Protein AF-A0A0A0R3W9-F1 (afdb_monomer_lite)

Foldseek 3Di:
DQDPVVLVVCQVPQQQPQDVNGGDHDDDDPDDDQVNCVVVVNHDPDPPPPDPDDPDDDDDDDDDDDDDDDDDDDDDDDDPPVDPDDPDDDDDDDPDDD

Secondary structure (DSSP, 8-s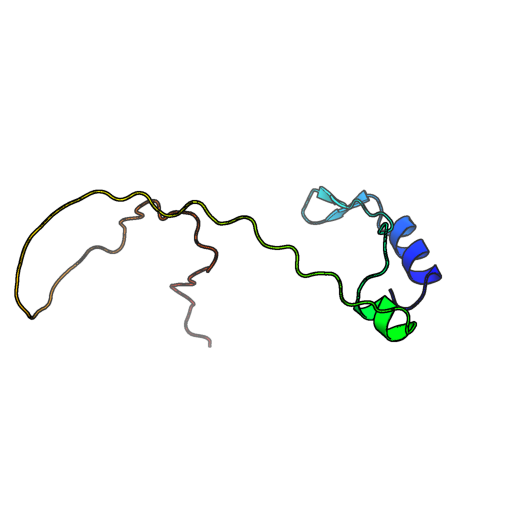tate):
--SHHHHHHHHHHSTT-EETTEE------SS--HHHHHHTT---PPP---PPPPPPPPP-----------------S---------SS-----PPPP-

Organism: NCBI:txid1564272

Structure (mmCIF, N/CA/C/O backbone):
data_AF-A0A0A0R3W9-F1
#
_entry.id   AF-A0A0A0R3W9-F1
#
loop_
_atom_site.group_PDB
_atom_site.id
_atom_site.type_symbol
_atom_site.label_atom_id
_atom_site.label_alt_id
_atom_site.label_comp_id
_atom_site.label_asym_id
_atom_site.label_entity_id
_atom_site.label_seq_id
_atom_site.pdbx_PDB_ins_code
_atom_site.Cartn_x
_atom_site.Cartn_y
_atom_site.Cartn_z
_atom_site.occupancy
_atom_site.B_iso_or_equiv
_atom_site.auth_seq_id
_atom_site.auth_comp_id
_atom_site.auth_asym_id
_atom_site.auth_atom_id
_atom_site.pdbx_PDB_model_num
ATOM 1 N N . PHE A 1 1 ? 1.184 0.146 0.843 1.00 92.06 1 PHE A N 1
ATOM 2 C CA . PHE A 1 1 ? 1.875 1.355 0.352 1.00 92.06 1 PHE A CA 1
ATOM 3 C C . PHE A 1 1 ? 1.338 2.573 1.082 1.00 92.06 1 PHE A C 1
ATOM 5 O O . PHE A 1 1 ? 0.187 2.532 1.504 1.00 92.06 1 PHE A O 1
ATOM 12 N N . LYS A 1 2 ? 2.158 3.618 1.256 1.00 91.50 2 LYS A N 1
ATOM 13 C CA . LYS A 1 2 ? 1.712 4.901 1.826 1.00 91.50 2 LYS A CA 1
ATOM 14 C C . LYS A 1 2 ? 0.789 5.646 0.854 1.00 91.50 2 LYS A C 1
ATOM 16 O O . LYS A 1 2 ? -0.231 6.177 1.272 1.00 91.50 2 LYS A O 1
ATOM 21 N N . GLU A 1 3 ? 1.117 5.602 -0.436 1.00 94.00 3 GLU A N 1
ATOM 22 C CA . GLU A 1 3 ? 0.365 6.245 -1.516 1.00 94.00 3 GLU A CA 1
ATOM 23 C C . GLU A 1 3 ? -0.200 5.218 -2.504 1.00 94.00 3 GLU A C 1
ATOM 25 O O . GLU A 1 3 ? 0.384 4.152 -2.729 1.00 94.00 3 GLU A O 1
ATOM 30 N N . ILE A 1 4 ? -1.339 5.554 -3.116 1.00 93.94 4 ILE A N 1
ATOM 31 C CA . ILE A 1 4 ? -2.041 4.682 -4.070 1.00 93.94 4 ILE A CA 1
ATOM 32 C C . ILE A 1 4 ? -1.254 4.568 -5.382 1.00 93.94 4 ILE A C 1
ATOM 34 O O . ILE A 1 4 ? -1.140 3.474 -5.927 1.00 93.94 4 ILE A O 1
ATOM 38 N N . GLY A 1 5 ? -0.650 5.663 -5.859 1.00 97.19 5 GLY A N 1
ATOM 39 C CA . GLY A 1 5 ? 0.143 5.663 -7.094 1.00 97.19 5 GLY A CA 1
ATOM 40 C C . GLY A 1 5 ? 1.307 4.670 -7.048 1.00 97.19 5 GLY A C 1
ATOM 41 O O . GLY A 1 5 ? 1.502 3.899 -7.987 1.00 97.19 5 GLY A O 1
ATOM 42 N N . SER A 1 6 ? 2.019 4.605 -5.919 1.00 96.62 6 SER A N 1
ATOM 43 C CA . SER A 1 6 ? 3.097 3.631 -5.715 1.00 96.62 6 SER A CA 1
ATOM 44 C C . SER A 1 6 ? 2.591 2.185 -5.740 1.00 96.62 6 SER A C 1
ATOM 46 O O . SER A 1 6 ? 3.268 1.316 -6.285 1.00 96.62 6 SER A O 1
ATOM 48 N N . ALA A 1 7 ? 1.396 1.924 -5.193 1.00 96.25 7 ALA A N 1
ATOM 49 C CA . ALA A 1 7 ? 0.777 0.598 -5.240 1.00 96.25 7 ALA A CA 1
ATOM 50 C C . ALA A 1 7 ? 0.440 0.177 -6.677 1.00 96.25 7 ALA A C 1
ATOM 52 O O . ALA A 1 7 ? 0.727 -0.951 -7.074 1.00 96.25 7 ALA A O 1
ATOM 53 N N . SER A 1 8 ? -0.124 1.099 -7.463 1.00 97.69 8 SER A N 1
ATOM 54 C CA . SER A 1 8 ? -0.448 0.876 -8.875 1.00 97.69 8 SER A CA 1
ATOM 55 C C . SER A 1 8 ? 0.795 0.619 -9.722 1.00 97.69 8 SER A C 1
ATOM 57 O O . SER A 1 8 ? 0.766 -0.233 -10.611 1.00 97.69 8 SER A O 1
ATOM 59 N N . ASN A 1 9 ? 1.888 1.335 -9.440 1.00 97.88 9 ASN A N 1
ATOM 60 C CA . ASN A 1 9 ? 3.168 1.111 -10.104 1.00 97.88 9 ASN A CA 1
ATOM 61 C C . ASN A 1 9 ? 3.688 -0.303 -9.814 1.00 97.88 9 ASN A C 1
ATOM 63 O O . ASN A 1 9 ? 3.923 -1.062 -10.746 1.00 97.88 9 ASN A O 1
ATOM 67 N N . ALA A 1 10 ? 3.763 -0.688 -8.535 1.00 96.94 10 ALA A N 1
ATOM 68 C CA . ALA A 1 10 ? 4.223 -2.016 -8.127 1.00 96.94 10 ALA A CA 1
ATOM 69 C C . ALA A 1 10 ? 3.383 -3.150 -8.737 1.00 96.94 10 ALA A C 1
ATOM 71 O O . ALA A 1 10 ? 3.936 -4.142 -9.204 1.00 96.94 10 ALA A O 1
ATOM 72 N N . LEU A 1 11 ? 2.054 -2.992 -8.786 1.00 96.88 11 LEU A N 1
ATOM 73 C CA . LEU A 1 11 ? 1.172 -3.975 -9.415 1.00 96.88 11 LEU A CA 1
ATOM 74 C C . LEU A 1 11 ? 1.523 -4.184 -10.889 1.00 96.88 11 LEU A C 1
ATOM 76 O O . LEU A 1 11 ? 1.529 -5.320 -11.343 1.00 96.88 11 LEU A O 1
ATOM 80 N N . ARG A 1 12 ? 1.803 -3.115 -11.640 1.00 96.44 12 ARG A N 1
ATOM 81 C CA . ARG A 1 12 ? 2.128 -3.216 -13.070 1.00 96.44 12 ARG A CA 1
ATOM 82 C C . ARG A 1 12 ? 3.537 -3.734 -13.320 1.00 96.44 12 ARG A C 1
ATOM 84 O O . ARG A 1 12 ? 3.715 -4.556 -14.208 1.00 96.44 12 ARG A O 1
ATOM 91 N N . THR A 1 13 ? 4.523 -3.253 -12.569 1.00 96.69 13 THR A N 1
ATOM 92 C CA . THR A 1 13 ? 5.938 -3.551 -12.834 1.00 96.69 13 THR A CA 1
ATOM 93 C C . THR A 1 13 ? 6.361 -4.927 -12.343 1.00 96.69 13 THR A C 1
ATOM 95 O O . THR A 1 13 ? 7.231 -5.541 -12.950 1.00 96.69 13 THR A O 1
ATOM 98 N N . MET A 1 14 ? 5.754 -5.427 -11.265 1.00 96.31 14 MET A N 1
ATOM 99 C CA . MET A 1 14 ? 6.145 -6.696 -10.643 1.00 96.31 14 MET A CA 1
ATOM 100 C C . MET A 1 14 ? 5.205 -7.857 -10.984 1.00 96.31 14 MET A C 1
ATOM 102 O O . MET A 1 14 ? 5.378 -8.963 -10.469 1.00 96.31 14 MET A O 1
ATOM 106 N N . GLN A 1 15 ? 4.204 -7.643 -11.842 1.00 96.88 15 GLN A N 1
ATOM 107 C CA . GLN A 1 15 ? 3.317 -8.727 -12.247 1.00 96.88 15 GLN A CA 1
ATOM 108 C C . GLN A 1 15 ? 4.077 -9.767 -13.069 1.00 96.88 15 GLN A C 1
ATOM 110 O O . GLN A 1 15 ? 4.715 -9.445 -14.065 1.00 96.88 15 GLN A O 1
ATOM 115 N N . GLY A 1 16 ? 3.982 -11.031 -12.663 1.00 95.44 16 GLY A N 1
ATOM 116 C CA . GLY A 1 16 ? 4.672 -12.136 -13.323 1.00 95.44 16 GLY A CA 1
ATOM 117 C C . GLY A 1 16 ? 6.179 -12.172 -13.072 1.00 95.44 16 GLY A C 1
ATOM 118 O O . GLY A 1 16 ? 6.845 -13.039 -13.632 1.00 95.44 16 GLY A O 1
ATOM 119 N N . PHE A 1 17 ? 6.716 -11.285 -12.224 1.00 96.56 17 PHE A N 1
ATOM 120 C CA . PHE A 1 17 ? 8.136 -11.281 -11.881 1.00 96.56 17 PHE A CA 1
ATOM 121 C C . PHE A 1 17 ? 8.542 -12.637 -11.269 1.00 96.56 17 PHE A C 1
ATOM 123 O O . PHE A 1 17 ? 7.866 -13.089 -10.335 1.00 96.56 17 PHE A O 1
ATOM 130 N N . PRO A 1 18 ? 9.602 -13.305 -11.765 1.00 96.69 18 PRO A N 1
ATOM 131 C CA . PRO A 1 18 ? 10.069 -14.567 -11.201 1.00 96.69 18 PRO A CA 1
ATOM 132 C C . PRO A 1 18 ? 10.529 -14.389 -9.751 1.00 96.69 18 PRO A C 1
ATOM 134 O O . PRO A 1 18 ? 11.488 -13.677 -9.466 1.00 96.69 18 PRO A O 1
ATOM 137 N N . PHE A 1 19 ? 9.842 -15.046 -8.824 1.00 96.25 19 PHE A N 1
ATOM 138 C CA . PHE A 1 19 ? 10.139 -15.004 -7.401 1.00 96.25 19 PHE A CA 1
ATOM 139 C C . PHE A 1 19 ? 10.184 -16.427 -6.856 1.00 96.25 19 PHE A C 1
ATOM 141 O O . PHE A 1 19 ? 9.160 -17.109 -6.823 1.00 96.25 19 PHE A O 1
ATOM 148 N N . TYR A 1 20 ? 11.380 -16.878 -6.468 1.00 95.88 20 TYR A N 1
ATOM 149 C CA . TYR A 1 20 ? 11.638 -18.271 -6.079 1.00 95.88 20 TYR A CA 1
ATOM 150 C C . TYR A 1 20 ? 11.077 -19.270 -7.104 1.00 95.88 20 TYR A C 1
ATOM 152 O O . TYR A 1 20 ? 10.218 -20.095 -6.787 1.00 95.88 20 TYR A O 1
ATOM 160 N N . ASP A 1 21 ? 11.505 -19.109 -8.361 1.00 93.94 21 ASP A N 1
ATOM 161 C CA . ASP A 1 21 ? 11.132 -19.960 -9.501 1.00 93.94 21 ASP A CA 1
ATOM 162 C C . ASP A 1 21 ? 9.620 -20.039 -9.785 1.00 93.94 21 ASP A C 1
ATOM 164 O O . ASP A 1 21 ? 9.141 -20.930 -10.489 1.00 93.94 21 ASP A O 1
ATOM 168 N N . LYS A 1 22 ? 8.838 -19.085 -9.258 1.00 97.00 22 LYS A N 1
ATOM 169 C CA . LYS A 1 22 ? 7.392 -18.969 -9.482 1.00 97.00 22 LYS A CA 1
ATOM 170 C C . LYS A 1 22 ? 7.018 -17.541 -9.889 1.00 97.00 22 LYS A C 1
ATOM 172 O O . LYS A 1 22 ? 7.504 -16.588 -9.284 1.00 97.00 22 LYS A O 1
ATOM 177 N N . PRO A 1 23 ? 6.134 -17.347 -10.884 1.00 97.12 23 PRO A N 1
ATOM 178 C CA . PRO A 1 23 ? 5.716 -16.008 -11.285 1.00 97.12 23 PRO A CA 1
ATOM 179 C C . PRO A 1 23 ? 4.869 -15.353 -10.186 1.00 97.12 23 PRO A C 1
ATOM 181 O O . PRO A 1 23 ? 3.840 -15.896 -9.768 1.00 97.12 23 PRO A O 1
ATOM 184 N N . MET A 1 24 ? 5.279 -14.168 -9.734 1.00 97.56 24 MET A N 1
ATOM 185 C CA . MET A 1 24 ? 4.561 -13.397 -8.722 1.00 97.56 24 MET A CA 1
ATOM 186 C C . MET A 1 24 ? 3.208 -12.917 -9.264 1.00 97.56 24 MET A C 1
ATOM 188 O O . MET A 1 24 ? 3.114 -12.405 -10.377 1.00 97.56 24 MET A O 1
ATOM 192 N N . ARG A 1 25 ? 2.143 -13.072 -8.470 1.00 96.75 25 ARG A N 1
ATOM 193 C CA . ARG A 1 25 ? 0.798 -12.581 -8.802 1.00 96.75 25 ARG A CA 1
ATOM 194 C C . ARG A 1 25 ? 0.349 -11.563 -7.769 1.00 96.75 25 ARG A C 1
ATOM 196 O O . ARG A 1 25 ? 0.207 -11.894 -6.594 1.00 96.75 25 ARG A O 1
ATOM 203 N N . ILE A 1 26 ? 0.103 -10.342 -8.220 1.00 96.56 26 ILE A N 1
ATOM 204 C CA . ILE A 1 26 ? -0.234 -9.199 -7.376 1.00 96.56 26 ILE A CA 1
ATOM 205 C C . ILE A 1 26 ? -1.635 -8.705 -7.743 1.00 96.56 26 ILE A C 1
ATOM 207 O O . ILE A 1 26 ? -2.015 -8.666 -8.913 1.00 96.56 26 ILE A O 1
ATOM 211 N N . ALA A 1 27 ? -2.412 -8.332 -6.728 1.00 97.06 27 ALA A N 1
ATOM 212 C CA . ALA A 1 27 ? -3.736 -7.738 -6.869 1.00 97.06 27 ALA A CA 1
ATOM 213 C C . ALA A 1 27 ? -3.977 -6.719 -5.750 1.00 97.06 27 ALA A C 1
ATOM 215 O O . ALA A 1 27 ? -3.341 -6.777 -4.695 1.00 97.06 27 ALA A O 1
ATOM 216 N N . TYR A 1 28 ? -4.926 -5.805 -5.958 1.00 96.75 28 TYR A N 1
ATOM 217 C CA . TYR A 1 28 ? -5.405 -4.949 -4.876 1.00 96.75 28 TYR A CA 1
ATOM 218 C C . TYR A 1 28 ? -6.138 -5.771 -3.817 1.00 96.75 28 TYR A C 1
ATOM 220 O O . TYR A 1 28 ? -6.857 -6.727 -4.122 1.00 96.75 28 TYR A O 1
ATOM 228 N N . SER A 1 29 ? -5.987 -5.370 -2.558 1.00 95.31 29 SER A N 1
ATOM 229 C CA . SER A 1 29 ? -6.817 -5.904 -1.489 1.00 95.31 29 SER A CA 1
ATOM 230 C C . SER A 1 29 ? -8.238 -5.352 -1.601 1.00 95.31 29 SER A C 1
ATOM 232 O O . SER A 1 29 ? -8.462 -4.222 -2.026 1.00 95.31 29 SER A O 1
ATOM 234 N N . LYS A 1 30 ? -9.219 -6.148 -1.168 1.00 94.00 30 LYS A N 1
ATOM 235 C CA . LYS A 1 30 ? -10.628 -5.722 -1.112 1.00 94.00 30 LYS A CA 1
ATOM 236 C C . LYS A 1 30 ? -10.890 -4.673 -0.025 1.00 94.00 30 LYS A C 1
ATOM 238 O O . LYS A 1 30 ? -11.908 -3.996 -0.052 1.00 94.00 30 LYS A O 1
ATOM 243 N N . SER A 1 31 ? -9.998 -4.586 0.956 1.00 92.31 31 SER A N 1
A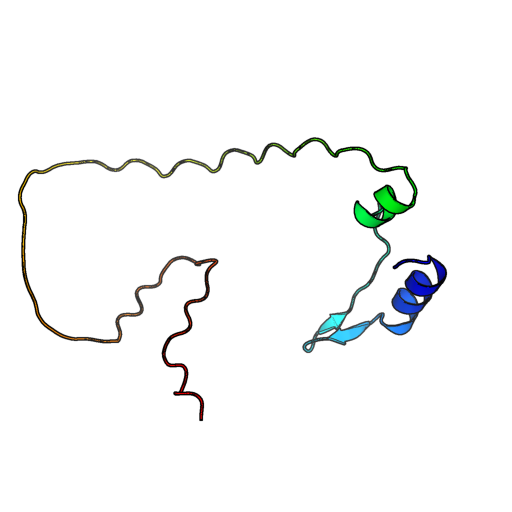TOM 244 C CA . SER A 1 31 ? -10.091 -3.682 2.099 1.00 92.31 31 SER A CA 1
ATOM 245 C C . SER A 1 31 ? -8.720 -3.116 2.439 1.00 92.31 31 SER A C 1
ATOM 247 O O . SER A 1 31 ? -7.700 -3.770 2.194 1.00 92.31 31 SER A O 1
ATOM 249 N N . ASP A 1 32 ? -8.700 -1.960 3.093 1.00 92.06 32 ASP A N 1
ATOM 250 C CA . ASP A 1 32 ? -7.475 -1.387 3.643 1.00 92.06 32 ASP A CA 1
ATOM 251 C C . ASP A 1 32 ? -6.921 -2.248 4.796 1.00 92.06 32 ASP A C 1
ATOM 253 O O . ASP A 1 32 ? -7.647 -2.960 5.504 1.00 92.06 32 ASP A O 1
ATOM 257 N N . SER A 1 33 ? -5.600 -2.209 4.974 1.00 93.12 33 SER A N 1
ATOM 258 C CA . SER A 1 33 ? -4.945 -2.810 6.136 1.00 93.12 33 SER A CA 1
ATOM 259 C C . SER A 1 33 ? -5.120 -1.921 7.366 1.00 93.12 33 SER A C 1
ATOM 261 O O . SER A 1 33 ? -5.316 -0.713 7.252 1.00 93.12 33 SER A O 1
ATOM 263 N N . ASP A 1 34 ? -5.011 -2.503 8.559 1.00 91.62 34 ASP A N 1
ATOM 264 C CA . ASP A 1 34 ? -5.260 -1.773 9.808 1.00 91.62 34 ASP A CA 1
ATOM 265 C C . ASP A 1 34 ? -4.315 -0.583 10.000 1.00 91.62 34 ASP A C 1
ATOM 267 O O . ASP A 1 34 ? -4.728 0.451 10.511 1.00 91.62 34 ASP A O 1
ATOM 271 N N . ILE A 1 35 ? -3.064 -0.686 9.542 1.00 92.75 35 ILE A N 1
ATOM 272 C CA . ILE A 1 35 ? -2.106 0.427 9.586 1.00 92.75 35 ILE A CA 1
ATOM 273 C C . ILE A 1 35 ? -2.576 1.571 8.680 1.00 92.75 35 ILE A C 1
ATOM 275 O O . ILE A 1 35 ? -2.595 2.722 9.106 1.00 92.75 35 ILE A O 1
ATOM 279 N N . VAL A 1 36 ? -3.005 1.263 7.452 1.00 92.81 36 VAL A N 1
ATOM 280 C CA . VAL A 1 36 ? -3.518 2.272 6.512 1.00 92.81 36 VAL A CA 1
ATOM 281 C C . VAL A 1 36 ? -4.812 2.894 7.042 1.00 92.81 36 VAL A C 1
ATOM 283 O O . VAL A 1 36 ? -4.971 4.109 6.982 1.00 92.81 36 VAL A O 1
ATOM 286 N N . ALA A 1 37 ? -5.703 2.094 7.629 1.00 93.25 37 ALA A N 1
ATOM 287 C CA . ALA A 1 37 ? -6.940 2.580 8.232 1.00 93.25 37 ALA A CA 1
ATOM 288 C C . ALA A 1 37 ? -6.686 3.470 9.462 1.00 93.25 37 ALA A C 1
ATOM 290 O O . ALA A 1 37 ? -7.366 4.478 9.635 1.00 93.25 37 ALA A O 1
ATOM 291 N N . LYS A 1 38 ? -5.687 3.148 10.296 1.00 93.31 38 LYS A N 1
ATOM 292 C CA . LYS A 1 38 ? -5.274 3.994 11.431 1.00 93.31 38 LYS A CA 1
ATOM 293 C C . LYS A 1 38 ? -4.721 5.333 10.956 1.00 93.31 38 LYS A C 1
ATOM 295 O O . LYS A 1 38 ? -5.119 6.362 11.484 1.00 93.31 38 LYS A O 1
ATOM 300 N N . LEU A 1 39 ? -3.872 5.325 9.926 1.00 92.44 39 LEU A N 1
ATOM 301 C CA . LEU A 1 39 ? -3.333 6.550 9.326 1.00 92.44 39 LEU A CA 1
ATOM 302 C C . LEU A 1 39 ? -4.429 7.434 8.715 1.00 92.44 39 LEU A C 1
ATOM 304 O O . LEU A 1 39 ? -4.350 8.653 8.802 1.00 92.44 39 LEU A O 1
ATOM 308 N N . LYS A 1 40 ? -5.460 6.825 8.119 1.00 90.75 40 LYS A N 1
ATOM 309 C CA . LYS A 1 40 ? -6.622 7.536 7.563 1.00 90.75 40 LYS A CA 1
ATOM 310 C C . LYS A 1 40 ? -7.673 7.926 8.614 1.00 90.75 40 LYS A C 1
ATOM 312 O O . LYS A 1 40 ? -8.637 8.595 8.265 1.00 90.75 40 LYS A O 1
ATOM 317 N N . GLY A 1 41 ? -7.542 7.477 9.866 1.00 92.06 41 GLY A N 1
ATOM 318 C CA . GLY A 1 41 ? -8.548 7.687 10.916 1.00 92.06 41 GLY A CA 1
ATOM 319 C C . GLY A 1 41 ? -9.850 6.891 10.733 1.00 92.06 41 GLY A C 1
ATOM 320 O O . GLY A 1 41 ? -10.831 7.154 11.417 1.00 92.06 41 GLY A O 1
ATOM 321 N N . THR A 1 42 ? -9.882 5.907 9.831 1.00 91.12 42 THR A N 1
ATOM 322 C CA . THR A 1 42 ? -11.068 5.080 9.530 1.00 91.12 42 THR A CA 1
ATOM 323 C C . THR A 1 42 ? -11.032 3.707 10.206 1.00 91.12 42 THR A C 1
ATOM 325 O O . THR A 1 42 ? -11.881 2.854 9.937 1.00 91.12 42 THR A O 1
ATOM 328 N N . TYR A 1 43 ? -10.045 3.467 11.076 1.00 90.88 43 TYR A N 1
ATOM 329 C CA . TYR A 1 43 ? -9.868 2.191 11.761 1.00 90.88 43 TYR A CA 1
ATOM 330 C C . TYR A 1 43 ? -11.063 1.859 12.660 1.00 90.88 43 TYR A C 1
ATOM 332 O O . TYR A 1 43 ? -11.409 2.608 13.570 1.00 90.88 43 TYR A O 1
ATOM 340 N N . LYS A 1 44 ? -11.651 0.686 12.427 1.00 88.25 44 LYS A N 1
ATOM 341 C CA . LYS A 1 44 ? -12.632 0.056 13.311 1.00 88.25 44 LYS A CA 1
ATOM 342 C C . LYS A 1 44 ? -12.053 -1.266 13.789 1.00 88.25 44 LYS A C 1
ATOM 344 O O . LYS A 1 44 ? -11.510 -2.020 12.979 1.00 88.25 44 LYS A O 1
ATOM 349 N N . GLU A 1 45 ? -12.166 -1.548 15.085 1.00 85.44 45 GLU A N 1
ATOM 350 C CA . GLU A 1 45 ? -11.730 -2.833 15.627 1.00 85.44 45 GLU A CA 1
ATOM 351 C C . GLU A 1 45 ? -12.544 -3.948 14.966 1.00 85.44 45 GLU A C 1
ATOM 353 O O . GLU A 1 45 ? -13.772 -4.001 15.067 1.00 85.44 45 GLU A O 1
ATOM 358 N N . ARG A 1 46 ? -11.858 -4.822 14.222 1.00 80.19 46 ARG A N 1
ATOM 359 C CA . ARG A 1 46 ? -12.516 -5.976 13.613 1.00 80.19 46 ARG A CA 1
ATOM 360 C C . ARG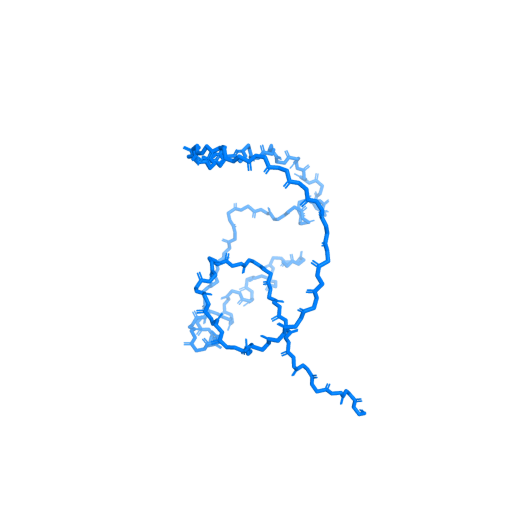 A 1 46 ? -12.918 -6.918 14.747 1.00 80.19 46 ARG A C 1
ATOM 362 O O . ARG A 1 46 ? -12.060 -7.225 15.579 1.00 80.19 46 ARG A O 1
ATOM 369 N N . PRO A 1 47 ? -14.165 -7.421 14.780 1.00 77.50 47 PRO A N 1
ATOM 370 C CA . PRO A 1 47 ? -14.559 -8.390 15.790 1.00 77.50 47 PRO A CA 1
ATOM 371 C C . PRO A 1 47 ? -13.585 -9.567 15.741 1.00 77.50 47 PRO A C 1
ATOM 373 O O . PRO A 1 47 ? -13.284 -10.087 14.659 1.00 77.50 47 PRO A O 1
ATOM 376 N N . LYS A 1 48 ? -13.055 -9.963 16.905 1.00 71.56 48 LYS A N 1
ATOM 377 C CA . LYS A 1 48 ? -12.170 -11.126 17.009 1.00 71.56 48 LYS A CA 1
ATOM 378 C C . LYS A 1 48 ? -12.926 -12.309 16.419 1.00 71.56 48 LYS A C 1
ATOM 380 O O . LYS A 1 48 ? -13.923 -12.745 16.989 1.00 71.56 48 LYS A O 1
ATOM 385 N N . LYS A 1 49 ? -12.476 -12.812 15.264 1.00 68.69 49 LYS A N 1
ATOM 386 C CA . LYS A 1 49 ? -13.002 -14.064 14.722 1.00 68.69 49 LYS A CA 1
ATOM 387 C C . LYS A 1 49 ? -12.786 -15.113 15.805 1.00 68.69 49 LYS A C 1
ATOM 389 O O . LYS A 1 49 ? -11.639 -15.432 16.121 1.00 68.69 49 LYS A O 1
ATOM 394 N N . VAL A 1 50 ? -13.877 -15.584 16.407 1.00 64.81 50 VAL A N 1
ATOM 395 C CA . VAL A 1 50 ? -13.851 -16.711 17.335 1.00 64.81 50 VAL A CA 1
ATOM 396 C C . VAL A 1 50 ? -13.234 -17.852 16.544 1.00 64.81 50 VAL A C 1
ATOM 398 O O . VAL A 1 50 ? -13.793 -18.287 15.536 1.00 64.81 50 VAL A O 1
ATOM 401 N N . LYS A 1 51 ? -12.016 -18.254 16.919 1.00 63.28 51 LYS A N 1
ATOM 402 C CA . LYS A 1 51 ? -11.398 -19.436 16.326 1.00 63.28 51 LYS A CA 1
ATOM 403 C C . LYS A 1 51 ? -12.374 -20.584 16.603 1.00 63.28 51 LYS A C 1
ATOM 405 O O . LYS A 1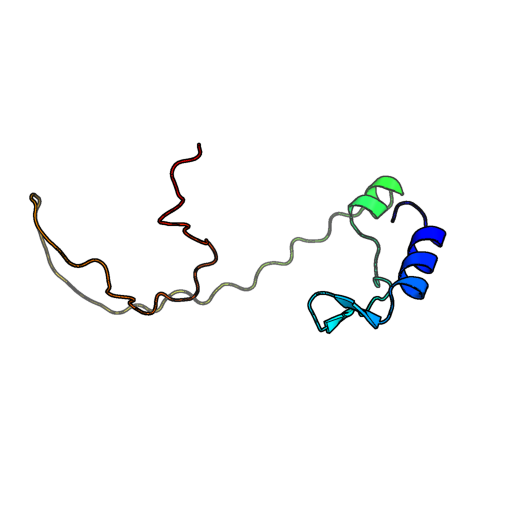 51 ? -12.715 -20.761 17.775 1.00 63.28 51 LYS A O 1
ATOM 410 N N . PRO A 1 52 ? -12.857 -21.317 15.585 1.00 67.62 52 PRO A N 1
ATOM 411 C CA . PRO A 1 52 ? -13.642 -22.512 15.851 1.00 67.62 52 PRO A CA 1
ATOM 412 C C . PRO A 1 52 ? -12.827 -23.416 16.790 1.00 67.62 52 PRO A C 1
ATOM 414 O O . PRO A 1 52 ? -11.594 -23.458 16.661 1.00 67.62 52 PRO A O 1
ATOM 417 N N . PRO A 1 53 ? -13.470 -24.057 17.781 1.00 61.78 53 PRO A N 1
ATOM 418 C CA . PRO A 1 53 ? -12.769 -24.885 18.748 1.00 61.78 53 PRO A CA 1
ATOM 419 C C . PRO A 1 53 ? -11.957 -25.935 17.992 1.00 61.78 53 PRO A C 1
ATOM 421 O O . PRO A 1 53 ? -12.485 -26.651 17.141 1.00 61.78 53 PRO A O 1
ATOM 424 N N . LYS A 1 54 ? -10.652 -25.999 18.280 1.00 63.62 54 LYS A N 1
ATOM 425 C CA . LYS A 1 54 ? -9.840 -27.150 17.883 1.00 63.62 54 LYS A CA 1
ATOM 426 C C . LYS A 1 54 ? -10.530 -28.390 18.475 1.00 63.62 54 LYS A C 1
ATOM 428 O O . LYS A 1 54 ? -10.812 -28.351 19.675 1.00 63.62 54 LYS A O 1
ATOM 433 N N . PRO A 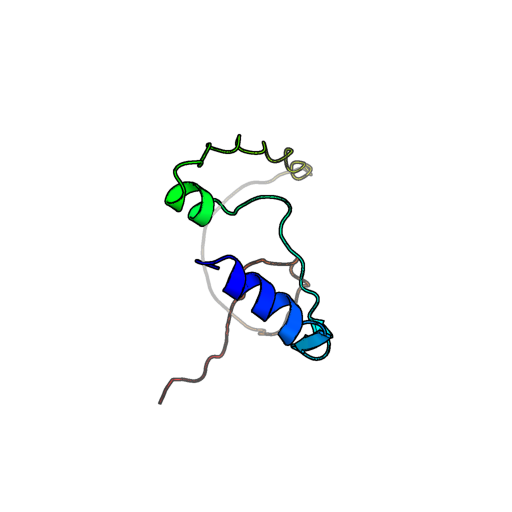1 55 ? -10.830 -29.444 17.697 1.00 49.50 55 PRO A N 1
ATOM 434 C CA . PRO A 1 55 ? -11.317 -30.690 18.275 1.00 49.50 55 PRO A CA 1
ATOM 435 C C . PRO A 1 55 ? -10.288 -31.170 19.307 1.00 49.50 55 PRO A C 1
ATOM 437 O O . PRO A 1 55 ? -9.089 -31.215 19.025 1.00 49.50 55 PRO A O 1
ATOM 440 N N . ALA A 1 56 ? -10.752 -31.403 20.535 1.00 51.62 56 ALA A N 1
ATOM 441 C CA . ALA A 1 56 ? -9.928 -31.856 21.646 1.00 51.62 56 ALA A CA 1
ATOM 442 C C . ALA A 1 56 ? -9.291 -33.226 21.325 1.00 51.62 56 ALA A C 1
ATOM 444 O O . ALA A 1 56 ? -9.915 -34.026 20.623 1.00 51.62 56 ALA A O 1
ATOM 445 N N . PRO A 1 57 ? -8.070 -33.507 21.819 1.00 49.84 57 PRO A N 1
ATOM 446 C CA . PRO A 1 57 ? -7.421 -34.797 21.633 1.00 49.84 57 PRO A CA 1
ATOM 447 C C . PRO A 1 57 ? -8.244 -35.880 22.337 1.00 49.84 57 PRO A C 1
ATOM 449 O O . PRO A 1 57 ? -8.588 -35.751 23.513 1.00 49.84 57 PRO A O 1
ATOM 452 N N . GLY A 1 58 ? -8.597 -36.913 21.574 1.00 41.91 58 GLY A N 1
ATOM 453 C CA . GLY A 1 58 ? -9.337 -38.073 22.046 1.00 41.91 58 GLY A CA 1
ATOM 454 C C . GLY A 1 58 ? -8.591 -38.808 23.154 1.00 41.91 58 GLY A C 1
ATOM 455 O O . GLY A 1 58 ? -7.374 -38.963 23.128 1.00 41.91 58 GLY A O 1
ATOM 456 N N . VAL A 1 59 ? -9.379 -39.215 24.135 1.00 47.19 59 VAL A N 1
ATOM 457 C CA . VAL A 1 59 ? -9.037 -39.974 25.328 1.00 47.19 59 VAL A CA 1
ATOM 458 C C . VAL A 1 59 ? -8.760 -41.424 24.931 1.00 47.19 59 VAL A C 1
ATOM 460 O O . VAL A 1 59 ? -9.667 -42.072 24.419 1.00 47.19 59 VAL A O 1
ATOM 463 N N . GLU A 1 60 ? -7.578 -41.956 25.241 1.00 42.19 60 GLU A N 1
ATOM 464 C CA . GLU A 1 60 ? -7.419 -43.392 25.490 1.00 42.19 60 GLU A CA 1
ATOM 465 C C . GLU A 1 60 ? -6.723 -43.626 26.843 1.00 42.19 60 GLU A C 1
ATOM 467 O O . GLU A 1 60 ? -5.683 -43.061 27.174 1.00 42.19 60 GLU A O 1
ATOM 472 N N . GLU A 1 61 ? -7.437 -44.406 27.650 1.00 43.50 61 GLU A N 1
ATOM 473 C CA . GLU A 1 61 ? -7.186 -44.956 28.985 1.00 43.50 61 GLU A CA 1
ATOM 474 C C . GLU A 1 61 ? -5.871 -45.783 29.056 1.00 43.50 61 GLU A C 1
ATOM 476 O O . GLU A 1 61 ? -5.384 -46.214 28.024 1.00 43.50 61 GLU A O 1
ATOM 481 N N . LYS A 1 62 ? -5.209 -46.158 30.166 1.00 36.88 62 LYS A N 1
ATOM 482 C CA . LYS A 1 62 ? -5.501 -46.362 31.604 1.00 36.88 62 LYS A CA 1
ATOM 483 C C . LYS A 1 62 ? -4.148 -46.690 32.303 1.00 36.88 62 LYS A C 1
ATOM 485 O O . LYS A 1 62 ? -3.346 -47.366 31.678 1.00 36.88 62 LYS A O 1
ATOM 490 N N . LYS A 1 63 ? -3.994 -46.334 33.599 1.00 33.31 63 LYS A N 1
ATOM 491 C CA . LYS A 1 63 ? -3.204 -46.997 34.696 1.00 33.31 63 LYS A CA 1
ATOM 492 C C . LYS A 1 63 ? -1.712 -47.369 34.443 1.00 33.31 63 LYS A C 1
ATOM 494 O O . LYS A 1 63 ? -1.386 -48.004 33.465 1.00 33.31 63 LYS A O 1
ATOM 499 N N . ASP A 1 64 ? -0.721 -47.105 35.304 1.00 37.72 64 ASP A N 1
ATOM 500 C CA . ASP A 1 64 ? -0.630 -47.377 36.746 1.00 37.72 64 ASP A CA 1
ATOM 501 C C . ASP A 1 64 ? 0.622 -46.699 37.390 1.00 37.72 64 ASP A C 1
ATOM 503 O O . ASP A 1 64 ? 1.665 -46.523 36.773 1.00 37.72 64 ASP A O 1
ATOM 507 N N . LYS A 1 65 ? 0.467 -46.341 38.671 1.00 36.69 65 LYS A N 1
ATOM 508 C CA . LYS A 1 65 ? 1.410 -46.121 39.801 1.00 36.69 65 LYS A CA 1
ATOM 509 C C . LYS A 1 65 ? 2.966 -46.070 39.656 1.00 36.69 65 LYS A C 1
ATOM 511 O O . LYS A 1 65 ? 3.613 -47.065 39.373 1.00 36.69 65 LYS A O 1
ATOM 516 N N . LYS A 1 66 ? 3.501 -45.025 40.332 1.00 37.00 66 LYS A N 1
ATOM 517 C CA . LYS A 1 66 ? 4.618 -44.960 41.336 1.00 37.00 66 LYS A CA 1
ATOM 518 C C . LYS A 1 66 ? 6.118 -44.902 40.918 1.00 37.00 66 LYS A C 1
ATOM 520 O O . LYS A 1 66 ? 6.674 -45.869 40.431 1.00 37.00 66 LYS A O 1
ATOM 525 N N . LYS A 1 67 ? 6.765 -43.862 41.498 1.00 33.50 67 LYS A N 1
ATOM 526 C CA . LYS A 1 67 ? 8.145 -43.716 42.059 1.00 33.50 67 LYS A CA 1
ATOM 527 C C . LYS A 1 67 ? 9.320 -43.238 41.156 1.00 33.50 67 LYS A C 1
ATOM 529 O O . LYS A 1 67 ? 9.682 -43.875 40.184 1.00 33.50 67 LYS A O 1
ATOM 534 N N . LYS A 1 68 ? 9.937 -42.126 41.614 1.00 34.97 68 LYS A N 1
ATOM 535 C CA . LYS A 1 68 ? 11.325 -41.592 41.430 1.00 34.97 68 LYS A CA 1
ATOM 536 C C . LYS A 1 68 ? 12.440 -42.670 41.553 1.00 34.97 68 LYS A C 1
ATOM 538 O O . LYS A 1 68 ? 12.142 -43.678 42.191 1.00 34.97 68 LYS A O 1
ATOM 543 N N . PRO A 1 69 ? 13.749 -42.352 41.346 1.00 55.69 69 PRO A N 1
ATOM 544 C CA . PRO A 1 69 ? 14.464 -41.475 40.383 1.00 55.69 69 PRO A CA 1
ATOM 545 C C . PRO A 1 69 ? 15.721 -42.180 39.759 1.00 55.69 69 PRO A C 1
ATOM 547 O O . PRO A 1 69 ? 15.949 -43.342 40.060 1.00 55.69 69 PRO A O 1
ATOM 550 N N . SER A 1 70 ? 16.551 -41.427 39.001 1.00 32.47 70 SER A N 1
ATOM 551 C CA . SER A 1 70 ? 17.952 -41.712 38.557 1.00 32.47 70 SER A CA 1
ATOM 552 C C . SER A 1 70 ? 18.134 -42.887 37.564 1.00 32.47 70 SER A C 1
ATOM 554 O O . SER A 1 70 ? 17.291 -43.763 37.496 1.00 32.47 70 SER A O 1
ATOM 556 N N . ASN A 1 71 ? 19.140 -43.007 36.694 1.00 32.22 71 ASN A N 1
ATOM 557 C CA . ASN A 1 71 ? 20.341 -42.265 36.302 1.00 32.22 71 ASN A CA 1
ATOM 558 C C . ASN A 1 71 ? 20.737 -42.779 34.890 1.00 32.22 71 ASN A C 1
ATOM 560 O O . ASN A 1 71 ? 20.392 -43.907 34.564 1.00 32.22 71 ASN A O 1
ATOM 564 N N . ALA A 1 72 ? 21.486 -41.964 34.144 1.00 37.69 72 ALA A N 1
ATOM 565 C CA . ALA A 1 72 ? 22.538 -42.290 33.166 1.00 37.69 72 ALA A CA 1
ATOM 566 C C . ALA A 1 72 ? 22.417 -43.433 32.114 1.00 37.69 72 ALA A C 1
ATOM 568 O O . ALA A 1 72 ? 22.094 -44.576 32.402 1.00 37.69 72 ALA A O 1
ATOM 569 N N . GLU A 1 73 ? 22.916 -43.066 30.923 1.00 31.72 73 GLU A N 1
ATOM 570 C CA . GLU A 1 73 ? 23.676 -43.858 29.935 1.00 31.72 73 GLU A CA 1
ATOM 571 C C . GLU A 1 73 ? 23.023 -44.358 28.626 1.00 31.72 73 GLU A C 1
ATOM 573 O O . GLU A 1 73 ? 22.297 -45.342 28.563 1.00 31.72 73 GLU A O 1
ATOM 578 N N . ASN A 1 74 ? 23.506 -43.698 27.562 1.00 39.31 74 ASN A N 1
ATOM 579 C CA . ASN A 1 74 ? 24.0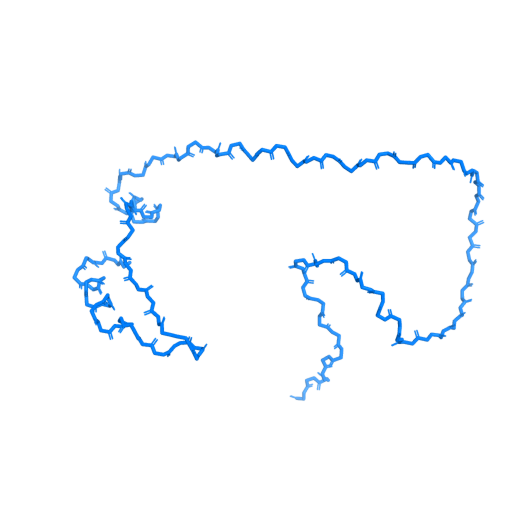27 -44.231 26.300 1.00 39.31 74 ASN A CA 1
ATOM 580 C C . ASN A 1 74 ? 23.113 -44.447 25.073 1.00 39.31 74 ASN A C 1
ATOM 582 O O . ASN A 1 74 ? 22.383 -45.418 24.939 1.00 39.31 74 ASN A O 1
ATOM 586 N N . ALA A 1 75 ? 23.374 -43.554 24.105 1.00 38.50 75 ALA A N 1
ATOM 587 C CA . ALA A 1 75 ? 23.742 -43.838 22.713 1.00 38.50 75 ALA A CA 1
ATOM 588 C C . ALA A 1 75 ? 22.664 -44.332 21.728 1.00 38.50 75 ALA A C 1
ATOM 590 O O . ALA A 1 75 ? 22.461 -45.528 21.568 1.00 38.50 75 ALA A O 1
ATOM 591 N N . ASN A 1 76 ? 22.106 -43.405 20.931 1.00 44.66 76 ASN A N 1
ATOM 592 C CA . ASN A 1 76 ? 22.272 -43.402 19.462 1.00 44.66 76 ASN A CA 1
ATOM 593 C C . ASN A 1 76 ? 21.671 -42.117 18.838 1.00 44.66 76 ASN A C 1
ATOM 595 O O . ASN A 1 76 ? 20.519 -41.802 19.138 1.00 44.66 76 ASN A O 1
ATOM 599 N N . PRO A 1 77 ? 22.370 -41.371 17.959 1.00 48.97 77 PRO A N 1
ATOM 600 C CA . PRO A 1 77 ? 21.931 -40.048 17.514 1.00 48.97 77 PRO A CA 1
ATOM 601 C C . PRO A 1 77 ? 21.165 -40.075 16.181 1.00 48.97 77 PRO A C 1
ATOM 603 O O . PRO A 1 77 ? 21.385 -39.200 15.348 1.00 48.97 77 PRO A O 1
ATOM 606 N N . ASN A 1 78 ? 20.323 -41.081 15.907 1.00 54.00 78 ASN A N 1
ATOM 607 C CA . ASN A 1 78 ? 19.644 -41.107 14.604 1.00 54.00 78 ASN A CA 1
ATOM 608 C C . ASN A 1 78 ? 18.339 -41.911 14.525 1.00 54.00 78 ASN A C 1
ATOM 610 O O . ASN A 1 78 ? 18.132 -42.704 13.609 1.00 54.00 78 ASN A O 1
ATOM 614 N N . THR A 1 79 ? 17.419 -41.692 15.460 1.00 52.88 79 THR A N 1
ATOM 615 C CA . THR A 1 79 ? 16.022 -42.090 15.259 1.00 52.88 79 THR A CA 1
ATOM 616 C C . THR A 1 79 ? 15.205 -40.857 14.883 1.00 52.88 79 THR A C 1
ATOM 618 O O . THR A 1 79 ? 14.616 -40.186 15.729 1.00 52.88 79 THR A O 1
ATOM 621 N N . GLN A 1 80 ? 15.160 -40.552 13.581 1.00 61.72 80 GLN A N 1
ATOM 622 C CA . GLN A 1 80 ? 14.095 -39.725 13.009 1.00 61.72 80 GLN A CA 1
ATOM 623 C C . GLN A 1 80 ? 12.776 -40.493 13.161 1.00 61.72 80 GLN A C 1
ATOM 625 O O . GLN A 1 80 ? 12.305 -41.175 12.258 1.00 61.72 80 GLN A O 1
ATOM 630 N N . THR A 1 81 ? 12.204 -40.430 14.359 1.00 59.09 81 THR A N 1
ATOM 631 C CA . THR A 1 81 ? 10.771 -40.640 14.534 1.00 59.09 81 THR A CA 1
ATOM 632 C C . THR A 1 81 ? 10.095 -39.527 13.742 1.00 59.09 81 THR A C 1
ATOM 634 O O . THR A 1 81 ? 10.473 -38.368 13.913 1.00 59.09 81 THR A O 1
ATOM 637 N N . GLU A 1 82 ? 9.183 -39.858 12.821 1.00 63.69 82 GLU A N 1
ATOM 638 C CA . GLU A 1 82 ? 8.390 -38.860 12.094 1.00 63.69 82 GLU A CA 1
ATOM 639 C C . GLU A 1 82 ? 7.584 -38.047 13.111 1.00 63.69 82 GLU A C 1
ATOM 641 O O . GLU A 1 82 ? 6.483 -38.406 13.528 1.00 63.69 82 GLU A O 1
ATOM 646 N N . GLN A 1 83 ? 8.199 -36.965 13.579 1.00 60.53 83 GLN A N 1
ATOM 647 C CA . GLN A 1 83 ? 7.579 -36.009 14.466 1.00 60.53 83 GLN A CA 1
ATOM 648 C C . GLN A 1 83 ? 6.507 -35.284 13.652 1.00 60.53 83 GLN A C 1
ATOM 650 O O . GLN A 1 83 ? 6.792 -34.823 12.541 1.00 60.53 83 GLN A O 1
ATOM 655 N N . PRO A 1 84 ? 5.278 -35.161 14.175 1.00 68.94 84 PRO A N 1
ATOM 656 C CA . PRO A 1 84 ? 4.231 -34.417 13.497 1.00 68.94 84 PRO A CA 1
ATOM 657 C C . PRO A 1 84 ? 4.702 -32.978 13.213 1.00 68.94 84 PRO A C 1
ATOM 659 O O . PRO A 1 84 ? 5.551 -32.462 13.945 1.00 68.94 84 PRO A O 1
ATOM 662 N N . PRO A 1 85 ? 4.168 -32.309 12.172 1.00 80.62 85 PRO A N 1
ATOM 663 C CA . PRO A 1 85 ? 4.677 -31.021 11.710 1.00 80.62 85 PRO A CA 1
ATOM 664 C C . PRO A 1 85 ? 4.752 -29.983 12.838 1.00 80.62 85 PRO A C 1
ATOM 666 O O . PRO A 1 85 ? 3.738 -29.435 13.280 1.00 80.62 85 PRO A O 1
ATOM 669 N N . ASN A 1 86 ? 5.968 -29.700 13.300 1.00 78.31 86 ASN A N 1
ATOM 670 C CA . ASN A 1 86 ? 6.227 -28.712 14.337 1.00 78.31 86 ASN A CA 1
ATOM 671 C C . ASN A 1 86 ? 6.395 -27.331 13.693 1.00 78.31 86 ASN A C 1
ATOM 673 O O . ASN A 1 86 ? 7.120 -27.165 12.718 1.00 78.31 86 ASN A O 1
ATOM 677 N N . GLN A 1 87 ? 5.736 -26.314 14.252 1.00 79.50 87 GLN A N 1
ATOM 678 C CA . GLN A 1 87 ? 5.838 -24.922 13.775 1.00 79.50 87 GLN A CA 1
ATOM 679 C C . GLN A 1 87 ? 7.117 -24.214 14.251 1.00 79.50 87 GLN A C 1
ATOM 681 O O . GLN A 1 87 ? 7.317 -23.037 13.966 1.00 79.50 87 GLN A O 1
ATOM 686 N N . ILE A 1 88 ? 7.954 -24.915 15.015 1.00 77.94 88 ILE A N 1
ATOM 687 C CA . ILE A 1 88 ? 9.202 -24.412 15.576 1.00 77.94 88 ILE A CA 1
ATOM 688 C C . ILE A 1 88 ? 10.328 -25.195 14.906 1.00 77.94 88 ILE A C 1
ATOM 690 O O . ILE A 1 88 ? 10.357 -26.423 14.981 1.00 77.94 88 ILE A O 1
ATOM 694 N N . LEU A 1 89 ? 11.226 -24.477 14.231 1.00 77.25 89 LEU A N 1
ATOM 695 C CA . LEU A 1 89 ? 12.409 -25.053 13.606 1.00 77.25 89 LEU A CA 1
ATOM 696 C C . LEU A 1 89 ? 13.535 -25.111 14.641 1.00 77.25 89 LEU A C 1
ATOM 698 O O . LEU A 1 89 ? 14.039 -24.072 15.066 1.00 77.25 89 LEU A O 1
ATOM 702 N N . PHE A 1 90 ? 13.928 -26.316 15.043 1.00 76.69 90 PHE A N 1
ATOM 703 C CA . PHE A 1 90 ? 15.114 -26.516 15.869 1.00 76.69 90 PHE A CA 1
ATOM 704 C C . PHE A 1 90 ? 16.341 -26.582 14.958 1.00 76.69 90 PHE A C 1
ATOM 706 O O . PHE A 1 90 ? 16.446 -27.479 14.125 1.00 76.69 90 PHE A O 1
ATOM 713 N N . LEU A 1 91 ? 17.253 -25.620 15.100 1.00 77.44 91 LEU A N 1
ATOM 714 C CA . LEU A 1 91 ? 18.564 -25.671 14.459 1.00 77.44 91 LEU A CA 1
ATOM 715 C C . LEU A 1 91 ? 19.533 -26.375 15.414 1.00 77.44 91 LEU A C 1
ATOM 717 O O . LEU A 1 91 ? 19.751 -25.910 16.530 1.00 77.44 91 LEU A O 1
ATOM 721 N N . THR A 1 92 ? 20.101 -27.497 14.983 1.00 78.31 92 THR A N 1
ATOM 722 C CA . THR A 1 92 ? 21.180 -28.209 15.684 1.00 78.31 92 THR A CA 1
ATOM 723 C C . THR A 1 92 ? 22.401 -28.280 14.767 1.00 78.31 92 THR A C 1
ATOM 725 O O . THR A 1 92 ? 22.227 -28.369 13.554 1.00 78.31 92 THR A O 1
ATOM 728 N N . ASN A 1 93 ? 23.614 -28.281 15.330 1.00 74.62 93 ASN A N 1
ATOM 729 C CA . ASN A 1 93 ? 24.899 -28.278 14.605 1.00 74.62 93 ASN A CA 1
ATOM 730 C C . ASN A 1 93 ? 25.207 -26.978 13.839 1.00 74.62 93 ASN A C 1
ATOM 732 O O . ASN A 1 93 ? 25.672 -27.022 12.701 1.00 74.62 93 ASN A O 1
ATOM 736 N N . LEU A 1 94 ? 24.966 -25.818 14.457 1.00 81.25 94 LEU A N 1
ATOM 737 C CA . LEU A 1 94 ? 25.583 -24.584 13.967 1.00 81.25 94 LEU A CA 1
ATOM 738 C C . LEU A 1 94 ? 27.099 -24.651 14.238 1.00 81.25 94 LEU A C 1
ATOM 740 O O . LEU A 1 94 ? 27.478 -25.067 15.337 1.00 81.25 94 LEU A O 1
ATOM 744 N N . PRO A 1 95 ? 27.958 -24.309 13.260 1.00 82.81 95 PRO A N 1
ATOM 745 C CA . PRO A 1 95 ? 29.399 -24.238 13.479 1.00 82.81 95 PRO A CA 1
ATOM 746 C C . PRO A 1 95 ? 29.716 -23.166 14.528 1.00 82.81 95 PRO A C 1
ATOM 748 O O . PRO A 1 95 ? 28.995 -22.175 14.637 1.00 82.81 95 PRO A O 1
ATOM 751 N N . GLU A 1 96 ? 30.776 -23.369 15.312 1.00 78.06 96 GLU A N 1
ATOM 752 C CA . GLU A 1 96 ? 31.259 -22.329 16.222 1.00 78.06 96 GLU A CA 1
ATOM 753 C C . GLU A 1 96 ? 31.692 -21.120 15.381 1.00 78.06 96 GLU A C 1
ATOM 755 O O . GLU A 1 96 ? 32.553 -21.234 14.507 1.00 78.06 96 GLU A O 1
ATOM 760 N N . GLU A 1 97 ? 31.018 -19.988 15.591 1.00 72.50 97 GLU A N 1
ATOM 761 C CA . GLU A 1 97 ? 31.318 -18.722 14.922 1.00 72.50 97 GLU A CA 1
ATOM 762 C C . GLU A 1 97 ? 32.795 -18.359 15.166 1.00 72.50 97 GLU A C 1
ATOM 764 O O . GLU A 1 97 ? 33.268 -18.401 16.305 1.00 72.50 97 GLU A O 1
ATOM 769 N N . THR A 1 98 ? 33.514 -18.033 14.088 1.00 51.12 98 THR A N 1
ATOM 770 C CA . THR A 1 98 ? 34.911 -17.557 14.103 1.00 51.12 98 THR A CA 1
ATOM 771 C C . THR A 1 98 ? 34.968 -16.043 14.015 1.00 51.12 98 THR A C 1
ATOM 773 O O . THR A 1 98 ? 34.125 -15.464 13.294 1.00 51.12 98 THR A O 1
#

Radius of gyration: 26.02 Å; chains: 1; bounding box: 50×55×55 Å

Sequence (98 aa):
FKEIGSASNALRTMQGFPFYDKPMRIAYSKSDSDIVAKLKGTYKERPKKVKPPKPAPGVEEKKDKKKKPSNAENANPNTQTEQPPNQILFLTNLPEET

InterPro domains:
  IPR012677 Nucleotide-binding alpha-beta plait domain superfamily [G3DSA:3.30.70.330] (1-50)
  IPR035979 RNA-binding domain superfamily [SSF54928] (1-46)

pLDDT: mean 74.45, std 22.29, range [31.72, 97.88]